Protein AF-A0AA89C7I3-F1 (afdb_monomer_lite)

Structure (mmCIF, N/CA/C/O backbone):
data_AF-A0AA89C7I3-F1
#
_entry.id   AF-A0AA89C7I3-F1
#
loop_
_atom_site.group_PDB
_atom_site.id
_atom_site.type_symbol
_atom_site.label_atom_id
_atom_site.label_alt_id
_atom_site.label_comp_id
_atom_site.label_asym_id
_atom_site.label_entity_id
_atom_site.label_seq_id
_atom_site.pdbx_PDB_ins_code
_atom_site.Cartn_x
_atom_site.Cartn_y
_atom_site.Cartn_z
_atom_site.occupancy
_atom_site.B_iso_or_equiv
_atom_site.auth_seq_id
_atom_site.auth_comp_id
_atom_site.auth_asym_id
_atom_site.auth_atom_id
_atom_site.pdbx_PDB_model_num
ATOM 1 N N . MET A 1 1 ? -8.401 54.854 -40.364 1.00 34.22 1 MET A N 1
ATOM 2 C CA . MET A 1 1 ? -9.377 53.940 -40.993 1.00 34.22 1 MET A CA 1
ATOM 3 C C . MET A 1 1 ? -8.810 52.533 -40.899 1.00 34.22 1 MET A C 1
ATOM 5 O O . MET A 1 1 ? -7.946 52.189 -41.690 1.00 34.22 1 MET A O 1
ATOM 9 N N . ILE A 1 2 ? -9.191 51.775 -39.869 1.00 34.53 2 ILE A N 1
ATOM 10 C CA . ILE A 1 2 ? -8.794 50.370 -39.699 1.00 34.53 2 ILE A CA 1
ATOM 11 C C . ILE A 1 2 ? -10.099 49.580 -39.659 1.00 34.53 2 ILE A C 1
ATOM 13 O O . ILE A 1 2 ? -10.924 49.788 -38.771 1.00 34.53 2 ILE A O 1
ATOM 17 N N . ASN A 1 3 ? -10.309 48.752 -40.680 1.00 33.53 3 ASN A N 1
ATOM 18 C CA . ASN A 1 3 ? -11.496 47.923 -40.835 1.00 33.53 3 ASN A CA 1
ATOM 19 C C . ASN A 1 3 ? -11.435 46.750 -39.847 1.00 33.53 3 ASN A C 1
ATOM 21 O O . ASN A 1 3 ? -10.533 45.917 -39.922 1.00 33.53 3 ASN A O 1
ATOM 25 N N . HIS A 1 4 ? -12.414 46.680 -38.945 1.00 33.75 4 HIS A N 1
ATOM 26 C CA . HIS A 1 4 ? -12.705 45.495 -38.142 1.00 33.75 4 HIS A CA 1
ATOM 27 C C . HIS A 1 4 ? -13.426 44.463 -39.020 1.00 33.75 4 HIS A C 1
ATOM 29 O O . HIS A 1 4 ? -14.600 44.629 -39.342 1.00 33.75 4 HIS A O 1
ATOM 35 N N . LEU A 1 5 ? -12.735 43.384 -39.390 1.00 42.44 5 LEU A N 1
ATOM 36 C CA . LEU A 1 5 ? -13.382 42.151 -39.837 1.00 42.44 5 LEU A CA 1
ATOM 37 C C . LEU A 1 5 ? -13.845 41.378 -38.595 1.00 42.44 5 LEU A C 1
ATOM 39 O O . LEU A 1 5 ? -13.031 40.893 -37.810 1.00 42.44 5 LEU A O 1
ATOM 43 N N . GLN A 1 6 ? -15.161 41.303 -38.402 1.00 43.06 6 GLN A N 1
ATOM 44 C CA . GLN A 1 6 ? -15.791 40.438 -37.407 1.00 43.06 6 GLN A CA 1
ATOM 45 C C . GLN A 1 6 ? -15.645 38.977 -37.856 1.00 43.06 6 GLN A C 1
ATOM 47 O O . GLN A 1 6 ? -16.211 38.583 -38.871 1.00 43.06 6 GLN A O 1
ATOM 52 N N . SER A 1 7 ? -14.895 38.178 -37.094 1.00 38.34 7 SER A N 1
ATOM 53 C CA . SER A 1 7 ? -14.901 36.718 -37.211 1.00 38.34 7 SER A CA 1
ATOM 54 C C . SER A 1 7 ? -15.757 36.146 -36.087 1.00 38.34 7 SER A C 1
ATOM 56 O O . SER A 1 7 ? -15.453 36.310 -34.904 1.00 38.34 7 SER A O 1
ATOM 58 N N . SER A 1 8 ? -16.865 35.524 -36.469 1.00 46.12 8 SER A N 1
ATOM 59 C CA . SER A 1 8 ? -17.800 34.831 -35.594 1.00 46.12 8 SER A CA 1
ATOM 60 C C . SER A 1 8 ? -17.131 33.595 -34.986 1.00 46.12 8 SER A C 1
ATOM 62 O O . SER A 1 8 ? -16.900 32.610 -35.683 1.00 46.12 8 SER A O 1
ATOM 64 N N . PHE A 1 9 ? -16.847 33.610 -33.683 1.00 47.47 9 PHE A N 1
ATOM 65 C CA . PHE A 1 9 ? -16.455 32.402 -32.956 1.00 47.47 9 PHE A CA 1
ATOM 66 C C . PHE A 1 9 ? -17.659 31.862 -32.189 1.00 47.47 9 PHE A C 1
ATOM 68 O O . PHE A 1 9 ? -18.150 32.475 -31.243 1.00 47.47 9 PHE A O 1
ATOM 75 N N . ASN A 1 10 ? -18.146 30.711 -32.656 1.00 41.12 10 ASN A N 1
ATOM 76 C CA . ASN A 1 10 ? -19.178 29.911 -32.008 1.00 41.12 10 ASN A CA 1
ATOM 77 C C . ASN A 1 10 ? -18.836 29.694 -30.529 1.00 41.12 10 ASN A C 1
ATOM 79 O O . ASN A 1 10 ? -17.732 29.265 -30.192 1.00 41.12 10 ASN A O 1
ATOM 83 N N . THR A 1 11 ? -19.794 29.974 -29.649 1.00 46.59 11 THR A N 1
ATOM 84 C CA . THR A 1 11 ? -19.683 29.745 -28.209 1.00 46.59 11 THR A CA 1
ATOM 85 C C . THR A 1 11 ? -19.658 28.240 -27.945 1.00 46.59 11 THR A C 1
ATOM 87 O O . THR A 1 11 ? -20.696 27.599 -27.800 1.00 46.59 11 THR A O 1
ATOM 90 N N . ALA A 1 12 ? -18.466 27.647 -27.920 1.00 47.12 12 ALA A N 1
ATOM 91 C CA . ALA A 1 12 ? -18.290 26.285 -27.446 1.00 47.12 12 ALA A CA 1
ATOM 92 C C . ALA A 1 12 ? -18.509 26.278 -25.927 1.00 47.12 12 ALA A C 1
ATOM 94 O O . ALA A 1 12 ? -17.711 26.824 -25.165 1.00 47.12 12 ALA A O 1
ATOM 95 N N . VAL A 1 13 ? -19.619 25.682 -25.490 1.00 42.31 13 VAL A N 1
ATOM 96 C CA . VAL A 1 13 ? -19.871 25.368 -24.082 1.00 42.31 13 VAL A CA 1
ATOM 97 C C . VAL A 1 13 ? -18.781 24.397 -23.639 1.00 42.31 13 VAL A C 1
ATOM 99 O O . VAL A 1 13 ? -18.780 23.229 -24.024 1.00 42.31 13 VAL A O 1
ATOM 102 N N . VAL A 1 14 ? -17.825 24.890 -22.854 1.00 48.41 14 VAL A N 1
ATOM 103 C CA . VAL A 1 14 ? -16.787 24.064 -22.238 1.00 48.41 14 VAL A CA 1
ATOM 104 C C . VAL A 1 14 ? -17.460 23.260 -21.128 1.00 48.41 14 VAL A C 1
ATOM 106 O O . VAL A 1 14 ? -17.565 23.703 -19.985 1.00 48.41 14 VAL A O 1
ATOM 109 N N . VAL A 1 15 ? -17.998 22.090 -21.471 1.00 46.28 15 VAL A N 1
ATOM 110 C CA . VAL A 1 15 ? -18.431 21.111 -20.474 1.00 46.28 15 VAL A CA 1
ATOM 111 C C . VAL A 1 15 ? -17.159 20.633 -19.782 1.00 46.28 15 VAL A C 1
ATOM 113 O O . VAL A 1 15 ? -16.403 19.837 -20.331 1.00 46.28 15 VAL A O 1
ATOM 116 N N . SER A 1 16 ? -16.886 21.177 -18.595 1.00 46.94 16 SER A N 1
ATOM 117 C CA . SER A 1 16 ? -15.814 20.716 -17.714 1.00 46.94 16 SER A CA 1
ATOM 118 C C . SER A 1 16 ? -16.176 19.323 -17.203 1.00 46.94 16 SER A C 1
ATOM 120 O O . SER A 1 16 ? -16.732 19.140 -16.121 1.00 46.94 16 SER A O 1
ATOM 122 N N . SER A 1 17 ? -15.929 18.312 -18.029 1.00 45.50 17 SER A N 1
ATOM 123 C CA . SER A 1 17 ? -15.879 16.930 -17.587 1.00 45.50 17 SER A CA 1
ATOM 124 C C . SER A 1 17 ? -14.672 16.808 -16.666 1.00 45.50 17 SER A C 1
ATOM 126 O O . SER A 1 17 ? -13.533 16.799 -17.131 1.00 45.50 17 SER A O 1
ATOM 128 N N . TYR A 1 18 ? -14.922 16.758 -15.357 1.00 44.69 18 TYR A N 1
ATOM 129 C CA . TYR A 1 18 ? -13.939 16.387 -14.346 1.00 44.69 18 TYR A CA 1
ATOM 130 C C . TYR A 1 18 ? -13.351 15.021 -14.722 1.00 44.69 18 TYR A C 1
ATOM 132 O O . TYR A 1 18 ? -13.917 13.975 -14.407 1.00 44.69 18 TYR A O 1
ATOM 140 N N . TYR A 1 19 ? -12.239 15.021 -15.456 1.00 47.84 19 TYR A N 1
ATOM 141 C CA . TYR A 1 19 ? -11.487 13.817 -15.768 1.00 47.84 19 TYR A CA 1
ATOM 142 C C . TYR A 1 19 ? -10.875 13.352 -14.451 1.00 47.84 19 TYR A C 1
ATOM 144 O O . TYR A 1 19 ? -9.820 13.835 -14.057 1.00 47.84 19 TYR A O 1
ATOM 152 N N . TYR A 1 20 ? -11.566 12.485 -13.708 1.00 52.12 20 TYR A N 1
ATOM 153 C CA . TYR A 1 20 ? -10.958 11.799 -12.576 1.00 52.12 20 TYR A CA 1
ATOM 154 C C . TYR A 1 20 ? -9.872 10.897 -13.163 1.00 52.12 20 TYR A C 1
ATOM 156 O O . TYR A 1 20 ? -10.222 9.923 -13.834 1.00 52.12 20 TYR A O 1
ATOM 164 N N . PRO A 1 21 ? -8.572 11.187 -12.969 1.00 58.72 21 PRO A N 1
ATOM 165 C CA . PRO A 1 21 ? -7.538 10.326 -13.506 1.00 58.72 21 PRO A CA 1
ATOM 166 C C . PRO A 1 21 ? -7.635 8.989 -12.770 1.00 58.72 21 PRO A C 1
ATOM 168 O O . PRO A 1 21 ? -7.249 8.852 -11.607 1.00 58.72 21 PRO A O 1
ATOM 171 N N . THR A 1 22 ? -8.213 7.985 -13.423 1.00 66.81 22 THR A N 1
ATOM 172 C CA . THR A 1 22 ? -8.181 6.619 -12.915 1.00 66.81 22 THR A CA 1
ATOM 173 C C . THR A 1 22 ? -6.731 6.170 -12.947 1.00 66.81 22 THR A C 1
ATOM 175 O O . THR A 1 22 ? -6.093 6.228 -13.997 1.00 66.81 22 THR A O 1
ATOM 178 N N . THR A 1 23 ? -6.193 5.730 -11.809 1.00 68.19 23 THR A N 1
ATOM 179 C CA . THR A 1 23 ? -4.843 5.164 -11.779 1.00 68.19 23 THR A CA 1
ATOM 180 C C . THR A 1 23 ? -4.766 4.018 -12.793 1.00 68.19 23 THR A C 1
ATOM 182 O O . THR A 1 23 ? -5.650 3.156 -12.759 1.00 68.19 23 THR A O 1
ATOM 185 N N . PRO A 1 24 ? -3.758 3.982 -13.681 1.00 74.50 24 PRO A N 1
ATOM 186 C CA . PRO A 1 24 ? -3.582 2.871 -14.606 1.00 74.50 24 PRO A CA 1
ATOM 187 C C . PRO A 1 24 ? -3.501 1.540 -13.858 1.00 74.50 24 PRO A C 1
ATOM 189 O O . PRO A 1 24 ? -2.907 1.472 -12.783 1.00 74.50 24 PRO A O 1
ATOM 192 N N . GLU A 1 25 ? -4.090 0.478 -14.414 1.00 76.00 25 GLU A N 1
ATOM 193 C CA . GLU A 1 25 ? -4.204 -0.827 -13.739 1.00 76.00 25 GLU A CA 1
ATOM 194 C C . GLU A 1 25 ? -2.849 -1.372 -13.260 1.00 76.00 25 GLU A C 1
ATOM 196 O O . GLU A 1 25 ? -2.725 -1.878 -12.143 1.00 76.00 25 GLU A O 1
ATOM 201 N N . HIS A 1 26 ? -1.805 -1.182 -14.069 1.00 73.81 26 HIS A N 1
ATOM 202 C CA . HIS A 1 26 ? -0.447 -1.625 -13.763 1.00 73.81 26 HIS A CA 1
ATOM 203 C C . HIS A 1 26 ? 0.188 -0.881 -12.573 1.00 73.81 26 HIS A C 1
ATOM 205 O O . HIS A 1 26 ? 1.111 -1.411 -11.972 1.00 73.81 26 HIS A O 1
ATOM 211 N N . LEU A 1 27 ? -0.340 0.276 -12.155 1.00 77.50 27 LEU A N 1
ATOM 212 C CA . LEU A 1 27 ? 0.130 1.025 -10.976 1.00 77.50 27 LEU A CA 1
ATOM 213 C C . LEU A 1 27 ? -0.757 0.830 -9.736 1.00 77.50 27 LEU A C 1
ATOM 215 O O . LEU A 1 27 ? -0.506 1.425 -8.684 1.00 77.50 27 LEU A O 1
ATOM 219 N N . LYS A 1 28 ? -1.823 0.025 -9.827 1.00 88.81 28 LYS A N 1
ATOM 220 C CA . LYS A 1 28 ? -2.737 -0.191 -8.700 1.00 88.81 28 LYS A CA 1
ATOM 221 C C . LYS A 1 28 ? -2.156 -1.177 -7.695 1.00 88.81 28 LYS A C 1
ATOM 223 O O . LYS A 1 28 ? -1.834 -2.317 -8.043 1.00 88.81 28 LYS A O 1
ATOM 228 N N . CYS A 1 29 ? -2.125 -0.784 -6.424 1.00 92.19 29 CYS A N 1
ATOM 229 C CA . CYS A 1 29 ? -1.797 -1.687 -5.323 1.00 92.19 29 CYS A CA 1
ATOM 230 C C . CYS A 1 29 ? -3.032 -1.990 -4.484 1.00 92.19 29 CYS A C 1
ATOM 232 O O . CYS A 1 29 ? -3.403 -1.223 -3.593 1.00 92.19 29 CYS A O 1
ATOM 234 N N . MET A 1 30 ? -3.638 -3.147 -4.742 1.00 93.88 30 MET A N 1
ATOM 235 C CA . MET A 1 30 ? -4.851 -3.588 -4.051 1.00 93.88 30 MET A CA 1
ATOM 236 C C . MET A 1 30 ? -4.670 -3.785 -2.536 1.00 93.88 30 MET A C 1
ATOM 238 O O . MET A 1 30 ? -5.649 -3.725 -1.799 1.00 93.88 30 MET A O 1
ATOM 242 N N . TYR A 1 31 ? -3.434 -4.011 -2.074 1.00 94.94 31 TYR A N 1
ATOM 243 C CA . TYR A 1 31 ? -3.108 -4.263 -0.665 1.00 94.94 31 TYR A CA 1
ATOM 244 C C . TYR A 1 31 ? -2.285 -3.162 0.004 1.00 94.94 31 TYR A C 1
ATOM 246 O O . TYR A 1 31 ? -1.942 -3.276 1.176 1.00 94.94 31 TYR A O 1
ATOM 254 N N . GLY A 1 32 ? -2.011 -2.076 -0.717 1.00 93.00 32 GLY A N 1
ATOM 255 C CA . GLY A 1 32 ? -1.232 -0.951 -0.213 1.00 93.00 32 GLY 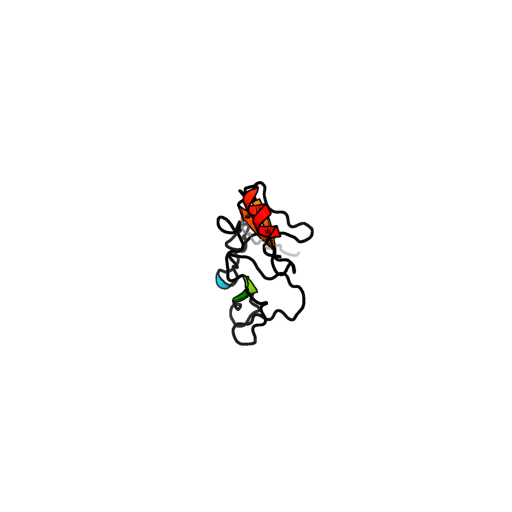A CA 1
ATOM 256 C C . GLY A 1 32 ? 0.098 -0.779 -0.925 1.00 93.00 32 GLY A C 1
ATOM 257 O O . GLY A 1 32 ? 0.662 -1.718 -1.489 1.00 93.00 32 GLY A O 1
ATOM 258 N N . ARG A 1 33 ? 0.569 0.465 -0.907 1.00 91.56 33 ARG A N 1
ATOM 259 C CA . ARG A 1 33 ? 1.883 0.865 -1.411 1.00 91.56 33 ARG A CA 1
ATOM 260 C C . ARG A 1 33 ? 2.881 0.896 -0.261 1.00 91.56 33 ARG A C 1
ATOM 262 O O . ARG A 1 33 ? 2.501 1.175 0.878 1.00 91.56 33 ARG A O 1
ATOM 269 N N . GLN A 1 34 ? 4.147 0.657 -0.576 1.00 89.62 34 GLN A N 1
ATOM 270 C CA . GLN A 1 34 ? 5.242 0.902 0.355 1.00 89.62 34 GLN A CA 1
ATOM 271 C C . GLN A 1 34 ? 5.360 2.404 0.671 1.00 89.62 34 GLN A C 1
ATOM 273 O O . GLN A 1 34 ? 5.272 3.237 -0.228 1.00 89.62 34 GLN A O 1
ATOM 278 N N . ARG A 1 35 ? 5.570 2.747 1.946 1.00 82.56 35 ARG A N 1
ATOM 279 C CA . ARG A 1 35 ? 5.589 4.126 2.475 1.00 82.56 35 ARG A CA 1
ATOM 280 C C . ARG A 1 35 ? 6.976 4.684 2.802 1.00 82.56 35 ARG A C 1
ATOM 282 O O . ARG A 1 35 ? 7.097 5.886 2.980 1.00 82.56 35 ARG A O 1
ATOM 289 N N . LYS A 1 36 ? 8.005 3.829 2.789 1.00 69.94 36 LYS A N 1
ATOM 290 C CA . LYS A 1 36 ? 9.400 4.065 3.221 1.00 69.94 36 LYS A CA 1
ATOM 291 C C . LYS A 1 36 ? 9.603 4.133 4.744 1.00 69.94 36 LYS A C 1
ATOM 293 O O . LYS A 1 36 ? 9.130 5.045 5.408 1.00 69.94 36 LYS A O 1
ATOM 298 N N . ALA A 1 37 ? 10.473 3.254 5.234 1.00 50.25 37 ALA A N 1
ATOM 299 C CA . ALA A 1 37 ? 11.483 3.577 6.235 1.00 50.25 37 ALA A CA 1
ATOM 300 C C . ALA A 1 37 ? 12.806 2.966 5.732 1.00 50.25 37 ALA A C 1
ATOM 302 O O . ALA A 1 37 ? 12.891 1.747 5.624 1.00 50.25 37 ALA A O 1
ATOM 303 N N . GLY A 1 38 ? 13.799 3.776 5.345 1.00 51.41 38 GLY A N 1
ATOM 304 C CA . GLY A 1 38 ? 15.162 3.267 5.110 1.00 51.41 38 GLY A CA 1
ATOM 305 C C . GLY A 1 38 ? 15.816 3.621 3.779 1.00 51.41 38 GLY A C 1
ATOM 306 O O . GLY A 1 38 ? 16.644 4.513 3.777 1.00 51.41 38 GLY A O 1
ATOM 307 N N . ASP A 1 39 ? 15.486 2.965 2.662 1.00 50.53 39 ASP A N 1
ATOM 308 C CA . ASP A 1 39 ? 16.385 2.959 1.491 1.00 50.53 39 ASP A CA 1
ATOM 309 C C . ASP A 1 39 ? 15.693 3.113 0.126 1.00 50.53 39 ASP A C 1
ATOM 311 O O . ASP A 1 39 ? 14.489 2.901 -0.024 1.00 50.53 39 ASP A O 1
ATOM 315 N N . ASP A 1 40 ? 16.519 3.515 -0.843 1.00 63.62 40 ASP A N 1
ATOM 316 C CA . ASP A 1 40 ? 16.416 3.544 -2.311 1.00 63.62 40 ASP A CA 1
ATOM 317 C C . ASP A 1 40 ? 15.333 2.636 -2.939 1.00 63.62 40 ASP A C 1
ATOM 319 O O . ASP A 1 40 ? 15.629 1.598 -3.533 1.00 63.62 40 ASP A O 1
ATOM 323 N N . VAL A 1 41 ? 14.056 3.020 -2.808 1.00 71.75 41 VAL A N 1
ATOM 324 C CA . VAL A 1 41 ? 12.941 2.352 -3.494 1.00 71.75 41 VAL A CA 1
ATOM 325 C C . VAL A 1 41 ? 13.084 2.607 -4.985 1.00 71.75 41 VAL A C 1
ATOM 327 O O . VAL A 1 41 ? 12.700 3.659 -5.483 1.00 71.75 41 VAL A O 1
ATOM 330 N N . THR A 1 42 ? 13.618 1.623 -5.693 1.00 78.75 42 THR A N 1
ATOM 331 C CA . THR A 1 42 ? 13.650 1.592 -7.154 1.00 78.75 42 THR A CA 1
ATOM 332 C C . THR A 1 42 ? 12.696 0.511 -7.616 1.00 78.75 42 THR A C 1
ATOM 334 O O . THR A 1 42 ? 12.761 -0.629 -7.166 1.00 78.75 42 THR A O 1
ATOM 337 N N . CYS A 1 43 ? 11.753 0.867 -8.474 1.00 86.00 43 CYS A N 1
ATOM 338 C CA . CYS A 1 43 ? 10.861 -0.100 -9.088 1.00 86.00 43 CYS A CA 1
ATOM 339 C C . CYS A 1 43 ? 10.751 0.234 -10.567 1.00 86.00 43 CYS A C 1
ATOM 341 O O . CYS A 1 43 ? 9.825 0.910 -10.995 1.00 86.00 43 CYS A O 1
ATOM 343 N N . TYR A 1 44 ? 11.733 -0.228 -11.330 1.00 82.81 44 TYR A N 1
ATOM 344 C CA . TYR A 1 44 ? 11.738 -0.156 -12.784 1.00 82.81 44 TYR A CA 1
ATOM 345 C C . TYR A 1 44 ? 11.584 -1.565 -13.341 1.00 82.81 44 TYR A C 1
ATOM 347 O O . TYR A 1 44 ? 12.105 -2.525 -12.767 1.00 82.81 44 TYR A O 1
ATOM 355 N N . GLN A 1 45 ? 10.864 -1.702 -14.454 1.00 74.38 45 GLN A N 1
ATOM 356 C CA . GLN A 1 45 ? 10.574 -3.016 -15.019 1.00 74.38 45 GLN A CA 1
ATOM 357 C C . GLN A 1 45 ? 11.862 -3.765 -15.400 1.00 74.38 45 GLN A C 1
ATOM 359 O O . GLN A 1 45 ? 11.981 -4.946 -15.070 1.00 74.38 45 GLN A O 1
ATOM 364 N N . PHE A 1 46 ? 12.844 -3.067 -15.988 1.00 72.94 46 PHE A N 1
ATOM 365 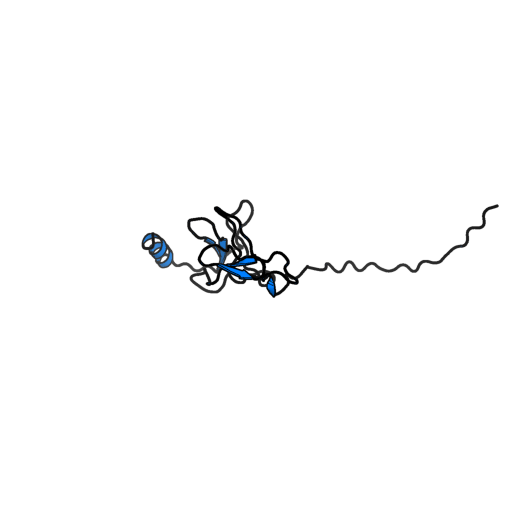C CA . PHE A 1 46 ? 14.089 -3.678 -16.469 1.00 72.94 46 PHE A CA 1
ATOM 366 C C . PHE A 1 46 ? 15.388 -3.125 -15.843 1.00 72.94 46 PHE A C 1
ATOM 368 O O . PHE A 1 46 ? 16.453 -3.692 -16.071 1.00 72.94 46 PHE A O 1
ATOM 375 N N . HIS A 1 47 ? 15.326 -2.069 -15.018 1.00 71.75 47 HIS A N 1
ATOM 376 C CA . HIS A 1 47 ? 16.521 -1.338 -14.544 1.00 71.75 47 HIS A CA 1
ATOM 377 C C . HIS A 1 47 ? 16.853 -1.492 -13.049 1.00 71.75 47 HIS A C 1
ATOM 379 O O . HIS A 1 47 ? 17.856 -0.952 -12.585 1.00 71.75 47 HIS A O 1
ATOM 385 N N . GLY A 1 48 ? 16.043 -2.231 -12.286 1.00 71.06 48 GLY A N 1
ATOM 386 C CA . GLY A 1 48 ? 16.303 -2.504 -10.870 1.00 71.06 48 GLY A CA 1
ATOM 387 C C . GLY A 1 48 ? 15.044 -2.473 -10.007 1.00 71.06 48 GLY A C 1
ATOM 388 O O . GLY A 1 48 ? 14.159 -1.634 -10.195 1.00 71.06 48 GLY A O 1
ATOM 389 N N . GLN A 1 49 ? 14.968 -3.410 -9.059 1.00 79.50 49 GLN A N 1
ATOM 390 C CA . GLN A 1 49 ? 13.829 -3.577 -8.158 1.00 79.50 49 GLN A CA 1
ATOM 391 C C . GLN A 1 49 ? 14.319 -3.709 -6.709 1.00 79.50 49 GLN A C 1
ATOM 393 O O . GLN A 1 49 ? 14.833 -4.751 -6.310 1.00 79.50 49 GLN A O 1
ATOM 398 N N . LYS A 1 50 ? 14.149 -2.652 -5.914 1.00 85.44 50 LYS A N 1
ATOM 399 C CA . LYS A 1 50 ? 14.469 -2.579 -4.481 1.00 85.44 50 LYS A CA 1
ATOM 400 C C . LYS A 1 50 ? 13.203 -2.298 -3.670 1.00 85.44 50 LYS A C 1
ATOM 402 O O . LYS A 1 50 ? 13.051 -1.257 -3.033 1.00 85.44 50 LYS A O 1
ATOM 407 N N . CYS A 1 51 ? 12.263 -3.235 -3.715 1.00 86.44 51 CYS A N 1
ATOM 408 C CA . CYS A 1 51 ? 11.115 -3.217 -2.815 1.00 86.44 51 CYS A CA 1
ATOM 409 C C . CYS A 1 51 ? 11.482 -3.855 -1.473 1.00 86.44 51 CYS A C 1
ATOM 411 O O . CYS A 1 51 ? 12.270 -4.801 -1.418 1.00 86.44 51 CYS A O 1
ATOM 413 N N . ALA A 1 52 ? 10.896 -3.358 -0.384 1.00 85.44 52 ALA A N 1
ATOM 414 C CA . ALA A 1 52 ? 11.064 -3.970 0.927 1.00 85.44 52 ALA A CA 1
ATOM 415 C C . ALA A 1 52 ? 10.502 -5.402 0.930 1.00 85.44 52 ALA A C 1
ATOM 417 O O . ALA A 1 52 ? 9.640 -5.767 0.123 1.00 85.44 52 ALA A O 1
ATOM 418 N N . LYS A 1 53 ? 10.961 -6.230 1.874 1.00 85.94 53 LYS A N 1
ATOM 419 C CA . LYS A 1 53 ? 10.445 -7.595 2.036 1.00 85.94 53 LYS A CA 1
ATOM 420 C C . LYS A 1 53 ? 8.920 -7.574 2.203 1.00 85.94 53 LYS A C 1
ATOM 422 O O . LYS A 1 53 ? 8.386 -6.808 2.998 1.00 85.94 53 LYS A O 1
ATOM 427 N N . GLY A 1 54 ? 8.230 -8.449 1.473 1.00 88.19 54 GLY A N 1
ATOM 428 C CA . GLY A 1 54 ? 6.763 -8.518 1.468 1.00 88.19 54 GLY A CA 1
ATOM 429 C C . GLY A 1 54 ? 6.093 -7.603 0.440 1.00 88.19 54 GLY A C 1
ATOM 430 O O . GLY A 1 54 ? 4.867 -7.624 0.329 1.00 88.19 54 GLY A O 1
ATOM 431 N N . PHE A 1 55 ? 6.875 -6.855 -0.339 1.00 91.12 55 PHE A N 1
ATOM 432 C CA . PHE A 1 55 ? 6.410 -6.061 -1.468 1.00 91.12 55 PHE A CA 1
ATOM 433 C C . PHE A 1 55 ? 6.967 -6.619 -2.778 1.00 91.12 55 PHE A C 1
ATOM 435 O O . PHE A 1 55 ? 8.043 -7.214 -2.809 1.00 91.12 55 PHE A O 1
ATOM 442 N N . PHE A 1 56 ? 6.236 -6.407 -3.866 1.00 89.88 56 PHE A N 1
ATOM 443 C CA . PHE A 1 56 ? 6.677 -6.718 -5.219 1.00 89.88 56 PHE A CA 1
ATOM 444 C C . PHE A 1 56 ? 6.661 -5.456 -6.073 1.00 89.88 56 PHE A C 1
ATOM 446 O O . PHE A 1 56 ? 5.815 -4.576 -5.881 1.00 89.88 56 PHE A O 1
ATOM 453 N N . CYS A 1 57 ? 7.593 -5.366 -7.017 1.00 89.44 57 CYS A N 1
ATOM 454 C CA . CYS A 1 57 ? 7.645 -4.245 -7.938 1.00 89.44 57 CYS A CA 1
ATOM 455 C C . CYS A 1 57 ? 6.604 -4.425 -9.045 1.00 89.44 57 CYS A C 1
ATOM 457 O O . CYS A 1 57 ? 6.638 -5.398 -9.799 1.00 89.44 57 CYS A O 1
ATOM 459 N N . LYS A 1 58 ? 5.689 -3.463 -9.160 1.00 88.06 58 LYS A N 1
ATOM 460 C CA . LYS A 1 58 ? 4.910 -3.240 -10.375 1.00 88.06 58 LYS A CA 1
ATOM 461 C C . LYS A 1 58 ? 5.564 -2.120 -11.171 1.00 88.06 58 LYS A C 1
ATOM 463 O O . LYS A 1 58 ? 5.344 -0.953 -10.855 1.00 88.06 58 LYS A O 1
ATOM 468 N N . GLY A 1 59 ? 6.393 -2.489 -12.148 1.00 83.12 59 GLY A N 1
ATOM 469 C CA . GLY A 1 59 ? 7.072 -1.538 -13.030 1.00 83.12 59 GLY A CA 1
ATOM 470 C C . GLY A 1 59 ? 6.085 -0.626 -13.761 1.00 83.12 59 GLY A C 1
ATOM 471 O O . GLY A 1 59 ? 4.966 -1.037 -14.082 1.00 83.12 59 GLY A O 1
ATOM 472 N N . GLY A 1 60 ? 6.494 0.622 -13.981 1.00 82.06 60 GLY A N 1
ATOM 473 C CA . GLY A 1 60 ? 5.739 1.558 -14.799 1.00 82.06 60 GLY A CA 1
ATOM 474 C C . GLY A 1 60 ? 5.850 1.227 -16.293 1.00 82.06 60 GLY A C 1
ATOM 475 O O . GLY A 1 60 ? 6.688 0.418 -16.696 1.00 82.06 60 GLY A O 1
ATOM 476 N N . PRO A 1 61 ? 4.988 1.816 -17.132 1.00 79.25 61 PRO A N 1
ATOM 477 C CA . PRO A 1 61 ? 5.010 1.582 -18.566 1.00 79.25 61 PRO A CA 1
ATOM 478 C C . PRO A 1 61 ? 6.259 2.228 -19.176 1.00 79.25 61 PRO A C 1
ATOM 480 O O . PRO A 1 61 ? 6.675 3.301 -18.745 1.00 79.25 61 PRO A O 1
ATOM 483 N N . TYR A 1 62 ? 6.827 1.597 -20.206 1.00 81.75 62 TYR A N 1
ATOM 484 C CA . TYR A 1 62 ? 7.988 2.124 -20.940 1.00 81.75 62 TYR A CA 1
ATOM 485 C C . TYR A 1 62 ? 9.185 2.465 -20.036 1.00 81.75 62 TYR A C 1
ATOM 487 O O . TYR A 1 62 ? 9.773 3.536 -20.164 1.00 81.75 62 TYR A O 1
ATOM 495 N N . ASP A 1 63 ? 9.503 1.580 -19.086 1.00 75.62 63 ASP A N 1
ATOM 496 C CA . ASP A 1 63 ? 10.594 1.772 -18.119 1.00 75.62 63 ASP A CA 1
ATOM 497 C C . ASP A 1 63 ? 10.464 3.011 -17.234 1.00 75.62 63 ASP A C 1
ATOM 499 O O . ASP A 1 63 ? 11.438 3.469 -16.636 1.00 75.62 63 ASP A O 1
ATOM 503 N N . SER A 1 64 ? 9.250 3.541 -17.083 1.00 79.62 64 SER A N 1
ATOM 504 C CA . SER A 1 64 ? 9.007 4.567 -16.082 1.00 79.62 64 SER A CA 1
ATOM 505 C C . SER A 1 64 ? 9.064 3.986 -14.669 1.00 79.62 64 SER A C 1
ATOM 507 O O . SER A 1 64 ? 8.961 2.774 -14.438 1.00 79.62 64 SER A O 1
ATOM 509 N N . GLU A 1 65 ? 9.150 4.889 -13.695 1.00 81.88 65 GLU A N 1
ATOM 510 C CA . GLU A 1 65 ? 9.023 4.534 -12.288 1.00 81.88 65 GLU A CA 1
ATOM 511 C C . GLU A 1 65 ? 7.689 3.813 -12.037 1.00 81.88 65 GLU A C 1
ATOM 513 O O . GLU A 1 65 ? 6.621 4.229 -12.497 1.00 81.88 65 GLU A O 1
ATOM 518 N N . GLY A 1 66 ? 7.778 2.686 -11.343 1.00 86.50 66 GLY A N 1
ATOM 519 C CA . GLY A 1 66 ? 6.668 1.853 -10.921 1.00 86.50 66 GLY A CA 1
ATOM 520 C C . GLY A 1 66 ? 6.301 2.071 -9.458 1.00 86.50 66 GLY A C 1
ATOM 521 O O . GLY A 1 66 ? 6.484 3.132 -8.869 1.00 86.50 66 GLY A O 1
ATOM 522 N N . THR A 1 67 ? 5.742 1.046 -8.826 1.00 87.88 67 THR A N 1
ATOM 523 C CA . THR A 1 67 ? 5.408 1.084 -7.402 1.00 87.88 67 THR A CA 1
ATOM 524 C C . THR A 1 67 ? 5.625 -0.273 -6.748 1.00 87.88 67 THR A C 1
ATOM 526 O O . THR A 1 67 ? 5.265 -1.315 -7.294 1.00 87.88 67 THR A O 1
ATOM 529 N N . CYS A 1 68 ? 6.151 -0.253 -5.524 1.00 90.38 68 CYS A N 1
ATOM 530 C CA . CYS A 1 68 ? 6.202 -1.425 -4.660 1.00 90.38 68 CYS A CA 1
ATOM 531 C C . CYS A 1 68 ? 4.836 -1.659 -4.004 1.00 90.38 68 CYS A C 1
ATOM 533 O O . CYS A 1 68 ? 4.411 -0.903 -3.123 1.00 90.38 68 CYS A O 1
ATOM 535 N N . CYS A 1 69 ? 4.144 -2.707 -4.445 1.00 92.50 69 CYS A N 1
ATOM 536 C CA . CYS A 1 69 ? 2.850 -3.116 -3.913 1.00 92.50 69 CYS A CA 1
ATOM 537 C C . CYS A 1 69 ? 3.021 -4.207 -2.860 1.00 92.50 69 CYS A C 1
ATOM 539 O O . CYS A 1 69 ? 3.804 -5.135 -3.048 1.00 92.50 69 CYS A O 1
ATOM 541 N N . LEU A 1 70 ? 2.257 -4.134 -1.771 1.00 94.06 70 LEU A N 1
ATOM 542 C CA . LEU A 1 70 ? 2.230 -5.200 -0.774 1.00 94.06 70 LEU A CA 1
ATOM 543 C C . LEU A 1 70 ? 1.685 -6.490 -1.415 1.00 94.06 70 LEU A C 1
ATOM 545 O O . LEU A 1 70 ? 0.667 -6.457 -2.109 1.00 94.06 70 LEU A O 1
ATOM 549 N N . VAL A 1 71 ? 2.377 -7.615 -1.210 1.00 92.69 71 VAL A N 1
ATOM 550 C CA . VAL A 1 71 ? 2.042 -8.903 -1.849 1.00 92.69 71 VAL A CA 1
ATOM 551 C C . VAL A 1 71 ? 0.756 -9.486 -1.269 1.00 92.69 71 VAL A C 1
ATOM 553 O O . VAL A 1 71 ? -0.121 -9.933 -2.004 1.00 92.69 71 VAL A O 1
ATOM 556 N N . ASN A 1 72 ? 0.645 -9.469 0.058 1.00 93.88 72 ASN A N 1
ATOM 557 C CA . ASN A 1 72 ? -0.425 -10.138 0.786 1.00 93.88 72 ASN A CA 1
ATOM 558 C C . ASN A 1 72 ? -1.425 -9.137 1.349 1.00 93.88 72 ASN A C 1
ATOM 560 O O . ASN A 1 72 ? -1.069 -8.018 1.714 1.00 93.88 72 ASN A O 1
ATOM 564 N N . ASN A 1 73 ? -2.673 -9.581 1.474 1.00 94.00 73 ASN A N 1
ATOM 565 C CA . ASN A 1 73 ? -3.710 -8.827 2.157 1.00 94.00 73 ASN A CA 1
ATOM 566 C C . ASN A 1 73 ? -3.334 -8.632 3.639 1.00 94.00 73 ASN A C 1
ATOM 568 O O . ASN A 1 73 ? -3.219 -9.629 4.355 1.00 94.00 73 ASN A O 1
ATOM 572 N N . PRO A 1 74 ? -3.164 -7.388 4.120 1.00 92.56 74 PRO A N 1
ATOM 573 C CA . PRO A 1 74 ? -2.812 -7.140 5.512 1.00 92.56 74 PRO A CA 1
ATOM 574 C C . PRO A 1 74 ? -4.032 -7.185 6.444 1.00 92.56 74 PRO A C 1
ATOM 576 O O . PRO A 1 74 ? -3.867 -7.221 7.661 1.00 92.56 74 PRO A O 1
ATOM 579 N N . CYS A 1 75 ? -5.256 -7.165 5.909 1.00 92.06 75 CYS A N 1
ATOM 580 C CA . CYS A 1 75 ? -6.473 -7.182 6.710 1.00 92.06 75 CYS A CA 1
ATOM 58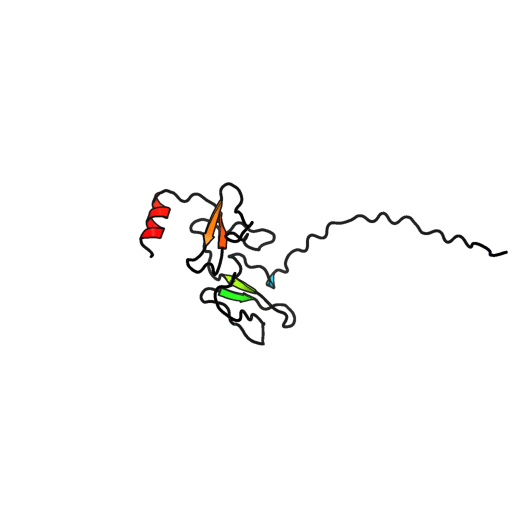1 C C . CYS A 1 75 ? -6.784 -8.588 7.230 1.00 92.06 75 CYS A C 1
ATOM 583 O O . CYS A 1 75 ? -6.794 -9.551 6.466 1.00 92.06 75 CYS A O 1
ATOM 585 N N . TYR A 1 76 ? -7.121 -8.691 8.519 1.00 87.38 76 TYR A N 1
ATOM 586 C CA . TYR A 1 76 ? -7.556 -9.951 9.134 1.00 87.38 76 TYR A CA 1
ATOM 587 C C . TYR A 1 76 ? -8.893 -10.444 8.573 1.00 87.38 76 TYR A C 1
ATOM 589 O O . TYR A 1 76 ? -9.111 -11.643 8.427 1.00 87.38 76 TYR A O 1
ATOM 597 N N . VAL A 1 77 ? -9.788 -9.505 8.261 1.00 85.88 77 VAL A N 1
ATOM 598 C CA . VAL A 1 77 ? -11.112 -9.765 7.695 1.00 85.88 77 VAL A CA 1
ATOM 599 C C . VAL A 1 77 ? -11.287 -8.886 6.466 1.00 85.88 77 VAL A C 1
ATOM 601 O O . VAL A 1 77 ? -10.973 -7.697 6.500 1.00 85.88 77 VAL A O 1
ATOM 604 N N . GLY A 1 78 ? -11.812 -9.463 5.385 1.00 90.25 78 GLY A N 1
ATOM 605 C CA . GLY A 1 78 ? -12.060 -8.744 4.136 1.00 90.25 78 GLY A CA 1
ATOM 606 C C . GLY A 1 78 ? -10.785 -8.235 3.457 1.00 90.25 78 GLY A C 1
ATOM 607 O O . GLY A 1 78 ? -9.673 -8.603 3.822 1.00 90.25 78 GLY A O 1
ATOM 608 N N . LYS A 1 79 ? -10.955 -7.403 2.427 1.00 94.31 79 LYS A N 1
ATOM 609 C CA . LYS A 1 79 ? -9.865 -6.714 1.713 1.00 94.31 79 LYS A CA 1
ATOM 610 C C . LYS A 1 79 ? -9.779 -5.257 2.177 1.00 94.31 79 LYS A C 1
ATOM 612 O O . LYS A 1 79 ? -10.775 -4.754 2.701 1.00 94.31 79 LYS A O 1
ATOM 617 N N . PRO A 1 80 ? -8.649 -4.560 1.962 1.00 95.44 80 PRO A N 1
ATOM 618 C CA . PRO A 1 80 ? -8.559 -3.144 2.277 1.00 95.44 80 PRO A CA 1
ATOM 619 C C . PRO A 1 80 ? -9.632 -2.345 1.545 1.00 95.44 80 PRO A C 1
ATOM 621 O O . PRO A 1 80 ? -9.994 -2.653 0.407 1.00 95.44 80 PRO A O 1
ATOM 624 N N . VAL A 1 81 ? -10.110 -1.289 2.193 1.00 94.31 81 VAL A N 1
ATOM 625 C CA . VAL A 1 81 ? -10.944 -0.277 1.551 1.00 94.31 81 VAL A CA 1
ATOM 626 C C . VAL A 1 81 ? -10.140 0.303 0.401 1.00 94.31 81 VAL A C 1
ATOM 628 O O . VAL A 1 81 ? -9.013 0.748 0.606 1.00 94.31 81 VAL A O 1
ATOM 631 N N . SER A 1 82 ? -10.699 0.280 -0.805 1.00 91.62 82 SER A N 1
ATOM 632 C CA . SER A 1 82 ? -9.993 0.718 -2.003 1.00 91.62 82 SER A CA 1
ATOM 633 C C . SER A 1 82 ? -10.716 1.850 -2.714 1.00 91.62 82 SER A C 1
ATOM 635 O O . SER A 1 82 ? -11.931 1.786 -2.889 1.00 91.62 82 SER A O 1
ATOM 637 N N . THR A 1 83 ? -9.948 2.804 -3.228 1.00 88.44 83 THR A N 1
ATOM 638 C CA . THR A 1 83 ? -10.420 3.858 -4.128 1.00 88.44 83 THR A CA 1
ATOM 639 C C . THR A 1 83 ? -9.717 3.685 -5.468 1.00 88.44 83 THR A C 1
ATOM 641 O O . THR A 1 83 ? -8.488 3.626 -5.526 1.00 88.44 83 THR A O 1
ATOM 644 N N . ASN A 1 84 ? -10.480 3.551 -6.556 1.00 86.75 84 ASN A N 1
ATOM 645 C CA . ASN A 1 84 ? -9.951 3.291 -7.904 1.00 86.75 84 ASN A CA 1
ATOM 646 C C . ASN A 1 84 ? -8.977 2.092 -7.962 1.00 86.75 84 ASN A C 1
ATOM 648 O O . ASN A 1 84 ? -7.973 2.122 -8.673 1.00 86.75 84 ASN A O 1
ATOM 652 N N . GLY A 1 85 ? -9.261 1.043 -7.179 1.00 85.25 85 GLY A N 1
ATOM 653 C CA . GLY A 1 85 ? -8.463 -0.187 -7.080 1.00 85.25 85 GLY A CA 1
ATOM 654 C C . GLY A 1 85 ? -7.126 -0.056 -6.337 1.00 85.25 85 GLY A C 1
ATOM 655 O O . GLY A 1 85 ? -6.382 -1.030 -6.244 1.00 85.25 85 GLY A O 1
ATOM 656 N N . ASN A 1 86 ? -6.825 1.110 -5.760 1.00 91.12 86 ASN A N 1
ATOM 657 C CA . ASN A 1 86 ? -5.740 1.267 -4.794 1.00 91.12 86 ASN A CA 1
ATOM 658 C C . ASN A 1 86 ? -6.286 1.159 -3.377 1.00 91.12 86 ASN A C 1
ATOM 660 O O . ASN A 1 86 ? -7.295 1.792 -3.070 1.00 91.12 86 ASN A O 1
ATOM 664 N N . ALA A 1 87 ? -5.604 0.418 -2.506 1.00 93.94 87 ALA A N 1
ATOM 665 C CA . ALA A 1 87 ? -5.919 0.448 -1.084 1.00 93.94 87 ALA A CA 1
ATOM 666 C C . ALA A 1 87 ? -5.772 1.876 -0.538 1.00 93.94 87 ALA A C 1
ATOM 668 O O . ALA A 1 87 ? -4.794 2.570 -0.824 1.00 93.94 87 ALA A O 1
ATOM 669 N N . MET A 1 88 ? -6.752 2.300 0.253 1.00 93.06 88 MET A N 1
ATOM 670 C CA . MET A 1 88 ? -6.744 3.587 0.919 1.00 93.06 88 MET A CA 1
ATOM 671 C C . MET A 1 88 ? -5.675 3.590 2.006 1.00 93.06 88 MET A C 1
ATOM 673 O O . MET A 1 88 ? -5.654 2.733 2.890 1.00 93.06 88 MET A O 1
ATOM 677 N N . SER A 1 89 ? -4.808 4.584 1.912 1.00 90.88 89 SER A N 1
ATOM 678 C CA . SER A 1 89 ? -3.687 4.833 2.801 1.00 90.88 89 SER A CA 1
ATOM 679 C C . SER A 1 89 ? -4.130 5.411 4.162 1.00 90.88 89 SER A C 1
ATOM 681 O O . SER A 1 89 ? -5.053 6.220 4.219 1.00 90.88 89 SER A O 1
ATOM 683 N N . CYS A 1 90 ? -3.470 5.014 5.257 1.00 90.25 90 CYS A N 1
ATOM 684 C CA . CYS A 1 90 ? -3.609 5.589 6.600 1.00 90.25 90 CYS A CA 1
ATOM 685 C C . CYS A 1 90 ? -2.302 5.568 7.407 1.00 90.25 90 CYS A C 1
ATOM 687 O O . CYS A 1 90 ? -1.457 4.706 7.189 1.00 90.25 90 CYS A O 1
ATOM 689 N N . GLY A 1 91 ? -2.174 6.440 8.413 1.00 79.62 91 GLY A N 1
ATOM 690 C CA . GLY A 1 91 ? -1.052 6.410 9.366 1.00 79.62 91 GLY A CA 1
ATOM 691 C C . GLY A 1 91 ? -0.006 7.514 9.183 1.00 79.62 91 GLY A C 1
ATOM 692 O O . GLY A 1 91 ? 0.879 7.634 10.026 1.00 79.62 91 GLY A O 1
ATOM 693 N N . TRP A 1 92 ? -0.133 8.356 8.151 1.00 76.69 92 TRP A N 1
ATOM 694 C CA . TRP A 1 92 ? 0.549 9.655 8.083 1.00 76.69 92 TRP A CA 1
ATOM 695 C C . TRP A 1 92 ? -0.348 10.797 8.565 1.00 76.69 92 TRP A C 1
ATOM 697 O O . TRP A 1 92 ? -1.565 10.648 8.695 1.00 76.69 92 TRP A O 1
ATOM 707 N N . VAL A 1 93 ? 0.265 11.953 8.838 1.00 74.88 93 VAL A N 1
ATOM 708 C CA . VAL A 1 93 ? -0.447 13.169 9.248 1.00 74.88 93 VAL A CA 1
ATOM 709 C C . VAL A 1 93 ? -1.515 13.506 8.204 1.00 74.88 93 VAL A C 1
ATOM 711 O O . VAL A 1 93 ? -1.207 13.717 7.037 1.00 74.88 93 VAL A O 1
ATOM 714 N N . GLY A 1 94 ? -2.779 13.524 8.629 1.00 70.19 94 GLY A N 1
ATOM 715 C CA . GLY A 1 94 ? -3.929 13.803 7.762 1.00 70.19 94 GLY A CA 1
ATOM 716 C C . GLY A 1 94 ? -4.591 12.573 7.129 1.00 70.19 94 GLY A C 1
ATOM 717 O O . GLY A 1 94 ? -5.754 12.661 6.741 1.00 70.19 94 GLY A O 1
ATOM 718 N N . GLU A 1 95 ? -3.939 11.407 7.099 1.00 84.31 95 GLU A N 1
ATOM 719 C CA . GLU A 1 95 ? -4.535 10.188 6.547 1.00 84.31 95 GLU A CA 1
ATOM 720 C C . GLU A 1 95 ? -5.348 9.434 7.608 1.00 84.31 95 GLU A C 1
ATOM 722 O O . GLU A 1 95 ? -4.802 8.742 8.476 1.00 84.31 95 GLU A O 1
ATOM 727 N N . LYS A 1 96 ? -6.676 9.549 7.531 1.00 86.88 96 LYS A N 1
ATOM 728 C CA . LYS A 1 96 ? -7.609 8.857 8.428 1.00 86.88 96 LYS A CA 1
ATOM 729 C C . LYS A 1 96 ? -8.473 7.871 7.662 1.00 86.88 96 LYS A C 1
ATOM 731 O O . LYS A 1 96 ? -8.984 8.177 6.587 1.00 86.88 96 LYS A O 1
ATOM 736 N N . CYS A 1 97 ? -8.681 6.709 8.267 1.00 90.06 97 CYS A N 1
ATOM 737 C CA . CYS A 1 97 ? -9.607 5.729 7.731 1.00 90.06 97 CYS A CA 1
ATOM 738 C C . CYS A 1 97 ? -11.066 6.182 7.890 1.00 90.06 97 CYS A C 1
ATOM 740 O O . CYS A 1 97 ? -11.400 6.833 8.887 1.00 90.06 97 CYS A O 1
ATOM 742 N N . PRO A 1 98 ? -11.944 5.847 6.927 1.00 90.50 98 PRO A N 1
ATOM 743 C CA . PRO A 1 98 ? -13.362 6.168 7.012 1.00 90.50 98 PRO A CA 1
ATOM 744 C C . PRO A 1 98 ? -14.025 5.469 8.208 1.00 90.50 98 PRO A C 1
ATOM 746 O O . PRO A 1 98 ? -13.518 4.481 8.750 1.00 90.50 98 PRO A O 1
ATOM 749 N N . LYS A 1 99 ? -15.190 5.976 8.631 1.00 87.25 99 LYS A N 1
ATOM 750 C CA . LYS A 1 99 ? -15.944 5.399 9.757 1.00 87.25 99 LYS A CA 1
ATOM 751 C C . LYS A 1 99 ? -16.187 3.896 9.547 1.00 87.25 99 LYS A C 1
ATOM 753 O O . LYS A 1 99 ? -16.521 3.467 8.449 1.00 87.25 99 LYS A O 1
ATOM 758 N N . GLY A 1 100 ? -16.037 3.112 10.618 1.00 84.25 100 GLY A N 1
ATOM 759 C CA . GLY A 1 100 ? -16.230 1.654 10.594 1.00 84.25 100 GLY A CA 1
ATOM 760 C C . GLY A 1 100 ? -15.031 0.848 10.077 1.00 84.25 100 GLY A C 1
ATOM 761 O O . GLY A 1 100 ? -15.120 -0.372 9.953 1.00 84.25 100 GLY A O 1
ATOM 762 N N . THR A 1 101 ? -13.904 1.501 9.792 1.00 90.44 101 THR A N 1
ATOM 763 C CA . THR A 1 101 ? -12.661 0.846 9.358 1.00 90.44 101 THR A CA 1
ATOM 764 C C . THR A 1 101 ? -11.518 1.219 10.296 1.00 90.44 101 THR A C 1
ATOM 766 O O . THR A 1 101 ? -11.611 2.192 11.047 1.00 90.44 101 THR A O 1
ATOM 769 N N . TYR A 1 102 ? -10.451 0.426 10.298 1.00 89.38 102 TYR A N 1
ATOM 770 C CA . TYR A 1 102 ? -9.284 0.652 11.146 1.00 89.38 102 TYR A CA 1
ATOM 771 C C . TYR A 1 102 ? -8.006 0.678 10.313 1.00 89.38 102 TYR A C 1
ATOM 773 O O . TYR A 1 102 ? -7.939 0.087 9.236 1.00 89.38 102 TYR A O 1
ATOM 781 N N . CYS A 1 103 ? -6.988 1.374 10.817 1.00 90.94 103 CYS A N 1
ATOM 782 C CA . CYS A 1 103 ? -5.697 1.447 10.150 1.00 90.94 103 CYS A CA 1
ATOM 783 C C . CYS A 1 103 ? -4.843 0.230 10.514 1.00 90.94 103 CYS A C 1
ATOM 785 O O . CYS A 1 103 ? -4.412 0.098 11.661 1.00 90.94 103 CYS A O 1
ATOM 787 N N . GLN A 1 104 ? -4.606 -0.651 9.545 1.00 91.44 104 GLN A N 1
ATOM 788 C CA . GLN A 1 104 ? -3.654 -1.748 9.660 1.00 91.44 104 GLN A CA 1
ATOM 789 C C . GLN A 1 104 ? -2.304 -1.288 9.111 1.00 91.44 104 GLN A C 1
ATOM 791 O O . GLN A 1 104 ? -2.207 -0.871 7.957 1.00 91.44 104 GLN A O 1
ATOM 796 N N . ARG A 1 105 ? -1.266 -1.390 9.936 1.00 89.31 105 ARG A N 1
ATOM 797 C CA . ARG A 1 105 ? 0.110 -0.991 9.623 1.00 89.31 105 ARG A CA 1
ATOM 798 C C . ARG A 1 105 ? 1.084 -2.018 10.181 1.00 89.31 105 ARG A C 1
ATOM 800 O O . ARG A 1 105 ? 0.743 -2.735 11.123 1.00 89.31 105 ARG A O 1
ATOM 807 N N . ASP A 1 106 ? 2.275 -2.096 9.609 1.00 85.81 106 ASP A N 1
ATOM 808 C CA . ASP A 1 106 ? 3.376 -2.833 10.219 1.00 85.81 106 ASP A CA 1
ATOM 809 C C . ASP A 1 106 ? 4.101 -1.989 11.275 1.00 85.81 106 ASP A C 1
ATOM 811 O O . ASP A 1 106 ? 3.934 -0.772 11.369 1.00 85.81 106 ASP A O 1
ATOM 815 N N . TYR A 1 107 ? 4.929 -2.660 12.075 1.00 79.88 107 TYR A N 1
ATOM 816 C CA . TYR A 1 107 ? 5.705 -2.038 13.149 1.00 79.88 107 TYR A CA 1
ATOM 817 C C . TYR A 1 107 ? 6.638 -0.926 12.640 1.00 79.88 107 TYR A C 1
ATOM 819 O O . TYR A 1 107 ? 6.752 0.124 13.269 1.00 79.88 107 TYR A O 1
ATOM 827 N N . HIS A 1 108 ? 7.248 -1.127 11.469 1.00 79.69 108 HIS A N 1
ATOM 828 C CA . HIS A 1 108 ? 8.188 -0.183 10.860 1.00 79.69 108 HIS A CA 1
ATOM 829 C C . HIS A 1 108 ? 7.509 0.878 9.976 1.00 79.69 108 HIS A C 1
ATOM 831 O O . HIS A 1 108 ? 8.199 1.683 9.357 1.00 79.69 108 HIS A O 1
ATOM 837 N N . ASN A 1 109 ? 6.171 0.905 9.918 1.00 80.69 109 ASN A N 1
ATOM 838 C CA . ASN A 1 109 ? 5.379 1.789 9.054 1.00 80.69 109 ASN A CA 1
ATOM 839 C C 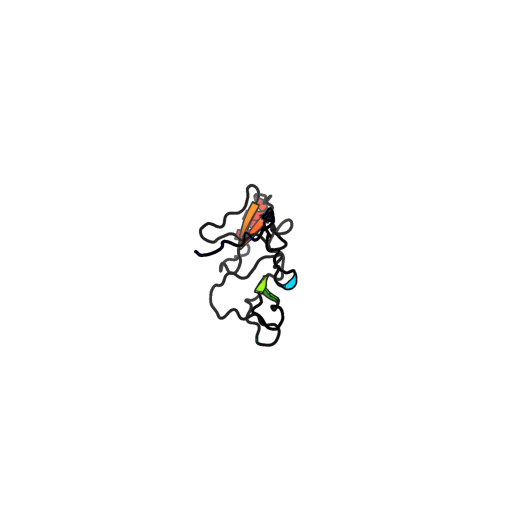. ASN A 1 109 ? 5.773 1.725 7.560 1.00 80.69 109 ASN A C 1
ATOM 841 O O . ASN A 1 109 ? 5.614 2.705 6.830 1.00 80.69 109 ASN A O 1
ATOM 845 N N . ASN A 1 110 ? 6.249 0.572 7.078 1.00 84.00 110 ASN A N 1
ATOM 846 C CA . ASN A 1 110 ? 6.461 0.323 5.654 1.00 84.00 110 ASN A CA 1
ATOM 847 C C . ASN A 1 110 ? 5.150 0.336 4.866 1.00 84.00 110 ASN A C 1
ATOM 849 O O . ASN A 1 110 ? 5.177 0.615 3.670 1.00 84.00 110 ASN A O 1
ATOM 853 N N . TYR A 1 111 ? 4.010 0.049 5.495 1.00 89.94 111 TYR A N 1
ATOM 854 C CA . TYR A 1 111 ? 2.693 0.278 4.911 1.00 89.94 111 TYR A CA 1
ATOM 855 C C . TYR A 1 111 ? 1.672 0.720 5.960 1.00 89.94 111 TYR A C 1
ATOM 857 O O . TYR A 1 111 ? 1.864 0.614 7.169 1.00 89.94 111 TYR A O 1
ATOM 865 N N . GLY A 1 112 ? 0.541 1.194 5.456 1.00 92.19 112 GLY A N 1
ATOM 866 C CA . GLY A 1 112 ? -0.620 1.558 6.249 1.00 92.19 112 GLY A CA 1
ATOM 867 C C . GLY A 1 112 ? -1.833 1.589 5.338 1.00 92.19 112 GLY A C 1
ATOM 868 O O . GLY A 1 112 ? -1.834 2.325 4.347 1.00 92.19 112 GLY A O 1
ATOM 869 N N . VAL A 1 113 ? -2.827 0.749 5.623 1.00 94.31 113 VAL A N 1
ATOM 870 C CA . VAL A 1 113 ? -4.062 0.662 4.838 1.00 94.31 113 VAL A CA 1
ATOM 871 C C . VAL A 1 113 ? -5.299 0.555 5.715 1.00 94.31 113 VAL A C 1
ATOM 873 O O . VAL A 1 113 ? -5.260 0.025 6.827 1.00 94.31 113 VAL A O 1
ATOM 876 N N . CYS A 1 114 ? -6.421 1.039 5.197 1.00 94.00 114 CYS A N 1
ATOM 877 C CA . CYS A 1 114 ? -7.699 0.948 5.883 1.00 94.00 114 CYS A CA 1
ATOM 878 C C . CYS A 1 114 ? -8.344 -0.418 5.670 1.00 94.00 114 CYS A C 1
ATOM 880 O O . CYS A 1 114 ? -8.691 -0.780 4.549 1.00 94.00 114 CYS A O 1
ATOM 882 N N . CYS A 1 115 ? -8.542 -1.155 6.756 1.00 93.94 115 CYS A N 1
ATOM 883 C CA . CYS A 1 115 ? -9.182 -2.463 6.766 1.00 93.94 115 CYS A CA 1
ATOM 884 C C . CYS A 1 115 ? -10.606 -2.382 7.332 1.00 93.94 115 CYS A C 1
ATOM 886 O O . CYS A 1 115 ? -10.849 -1.619 8.275 1.00 93.94 115 CYS A O 1
ATOM 888 N N . PRO A 1 116 ? -11.564 -3.158 6.797 1.00 92.06 116 PRO A N 1
ATOM 889 C CA . PRO A 1 116 ? -12.922 -3.194 7.321 1.00 92.06 116 PRO A CA 1
ATOM 890 C C . PRO A 1 116 ? -12.929 -3.764 8.742 1.00 92.06 116 PRO A C 1
ATOM 892 O O . PRO A 1 116 ? -12.272 -4.760 9.041 1.00 92.06 116 PRO A O 1
ATOM 895 N N . GLY A 1 117 ? -13.660 -3.106 9.640 1.00 76.44 117 GLY A N 1
ATOM 896 C CA . GLY A 1 117 ? -13.715 -3.486 11.042 1.00 76.44 117 GLY A CA 1
ATOM 897 C C . GLY A 1 117 ? -14.925 -4.349 11.377 1.00 76.44 117 GLY A C 1
ATOM 898 O O . GLY A 1 117 ? -16.053 -3.870 11.343 1.00 76.44 117 GLY A O 1
ATOM 899 N N . LYS A 1 118 ? -14.658 -5.565 11.858 1.00 56.44 118 LYS A N 1
ATOM 900 C CA . LYS A 1 118 ? -15.098 -6.000 13.195 1.00 56.44 118 LYS A CA 1
ATOM 901 C C . LYS A 1 118 ? -13.974 -6.833 13.817 1.00 56.44 118 LYS A C 1
ATOM 903 O O . LYS A 1 118 ? -14.040 -8.053 13.812 1.00 56.44 118 LYS A O 1
ATOM 908 N N . LEU A 1 119 ? -12.931 -6.172 14.328 1.00 55.44 119 LEU A N 1
ATOM 909 C CA . LEU A 1 119 ? -12.030 -6.833 15.274 1.00 55.44 119 LEU A CA 1
ATOM 910 C C . LEU A 1 119 ? -12.808 -7.002 16.577 1.00 55.44 119 LEU A C 1
ATOM 912 O O . LEU A 1 119 ? -13.170 -6.021 17.232 1.00 55.44 119 LEU A O 1
ATOM 916 N N . THR A 1 120 ? -13.114 -8.242 16.922 1.00 54.50 120 THR A N 1
ATOM 917 C CA . THR A 1 120 ? -13.633 -8.586 18.242 1.00 54.50 120 THR A CA 1
ATOM 918 C C . THR A 1 120 ? -12.514 -8.410 19.277 1.00 54.50 120 THR A C 1
ATOM 920 O O . THR A 1 120 ? -11.333 -8.314 18.936 1.00 54.50 120 THR A O 1
ATOM 923 N N . ASN A 1 121 ? -12.840 -8.373 20.573 1.00 53.88 121 ASN A N 1
ATOM 924 C CA . ASN A 1 121 ? -11.822 -8.269 21.633 1.00 53.88 121 ASN A CA 1
ATOM 925 C C . ASN A 1 121 ? -10.790 -9.424 21.617 1.00 53.88 121 ASN A C 1
ATOM 927 O O . ASN A 1 121 ? -9.720 -9.292 22.207 1.00 53.88 121 ASN A O 1
ATOM 931 N N . ILE A 1 122 ? -11.075 -10.521 20.909 1.00 57.62 122 ILE A N 1
ATOM 932 C CA . ILE A 1 122 ? -10.181 -11.671 20.719 1.00 57.62 122 ILE A CA 1
ATOM 933 C C . ILE A 1 122 ? -9.022 -11.314 19.770 1.00 57.62 122 ILE A C 1
ATOM 935 O O . ILE A 1 122 ? -7.874 -11.677 20.032 1.00 57.62 122 ILE A O 1
ATOM 939 N N . ASP A 1 123 ? -9.279 -10.509 18.737 1.00 53.44 123 ASP A N 1
ATOM 940 C CA . ASP A 1 123 ? -8.281 -10.162 17.717 1.00 53.44 123 ASP A CA 1
ATOM 941 C C . ASP A 1 123 ? -7.220 -9.180 18.243 1.00 53.44 123 ASP A C 1
ATOM 943 O O . ASP A 1 123 ? -6.061 -9.217 17.827 1.00 53.44 123 ASP A O 1
ATOM 947 N N . LYS A 1 124 ? -7.580 -8.349 19.233 1.00 49.75 124 LYS A N 1
ATOM 948 C CA . LYS A 1 124 ? -6.627 -7.499 19.973 1.00 49.75 124 LYS A CA 1
ATOM 949 C C . LYS A 1 124 ? -5.633 -8.324 20.788 1.00 49.75 124 LYS A C 1
ATOM 951 O O . LYS A 1 124 ? -4.472 -7.945 20.900 1.00 49.75 124 LYS A O 1
ATOM 956 N N . LYS A 1 125 ? -6.073 -9.461 21.339 1.00 45.88 125 LYS A N 1
ATOM 957 C CA . LYS A 1 125 ? -5.220 -10.346 22.139 1.00 45.88 125 LYS A CA 1
ATOM 958 C C . LYS A 1 125 ? -4.174 -11.034 21.260 1.00 45.88 125 LYS A C 1
ATOM 960 O O . LYS A 1 125 ? -3.039 -11.174 21.695 1.00 45.88 125 LYS A O 1
ATOM 965 N N . LEU A 1 126 ? -4.513 -11.357 20.005 1.00 50.38 126 LEU A N 1
ATOM 966 C CA . LEU A 1 126 ? -3.592 -11.964 19.035 1.00 50.38 126 LEU A CA 1
ATOM 967 C C . LEU A 1 126 ? -2.439 -11.030 18.608 1.00 50.38 126 LEU A C 1
ATOM 969 O O . LEU A 1 126 ? -1.365 -11.518 18.265 1.00 50.38 126 LEU A O 1
ATOM 973 N N . GLN A 1 127 ? -2.637 -9.705 18.659 1.00 50.97 127 GLN A N 1
ATOM 974 C CA . GLN A 1 127 ? -1.586 -8.713 18.373 1.00 50.97 127 GLN A CA 1
ATOM 975 C C . GLN A 1 127 ? -0.511 -8.644 19.468 1.00 50.97 127 GLN A C 1
ATOM 977 O O . GLN A 1 127 ? 0.607 -8.234 19.187 1.00 50.97 127 GLN A O 1
ATOM 982 N N . ILE A 1 128 ? -0.829 -9.062 20.696 1.00 50.41 128 ILE A N 1
ATOM 983 C CA . ILE A 1 128 ? 0.116 -9.064 21.823 1.00 50.41 128 ILE A CA 1
ATOM 984 C C . ILE A 1 128 ? 0.986 -10.333 21.811 1.00 50.41 128 ILE A C 1
ATOM 986 O O . ILE A 1 128 ? 2.100 -10.311 22.311 1.00 50.41 128 ILE A O 1
ATOM 990 N N . VAL A 1 129 ? 0.510 -11.431 21.210 1.00 44.22 129 VAL A N 1
ATOM 991 C CA . VAL A 1 129 ? 1.208 -12.738 21.208 1.00 44.22 129 VAL A CA 1
ATOM 992 C C . VAL A 1 129 ? 2.127 -12.954 20.000 1.00 44.22 129 VAL A C 1
ATOM 994 O O . VAL A 1 129 ? 2.813 -13.969 19.938 1.00 44.22 129 VAL A O 1
ATOM 997 N N . LYS A 1 130 ? 2.108 -12.050 19.012 1.00 46.66 130 LYS A N 1
ATOM 998 C CA . LYS A 1 130 ? 2.947 -12.121 17.798 1.00 46.66 130 LYS A CA 1
ATOM 999 C C . LYS A 1 130 ? 4.116 -11.118 17.798 1.00 46.66 130 LYS A C 1
ATOM 1001 O O . LYS A 1 130 ? 4.770 -10.995 16.763 1.00 46.66 130 LYS A O 1
ATOM 1006 N N . SER A 1 131 ? 4.342 -10.418 18.914 1.00 43.41 131 SER A N 1
ATOM 1007 C CA . SER A 1 131 ? 5.487 -9.523 19.152 1.00 43.41 131 SER A CA 1
ATOM 1008 C C . SER A 1 131 ? 6.550 -10.204 20.000 1.00 43.41 131 SER A C 1
ATOM 1010 O O . SER A 1 131 ? 6.155 -10.972 20.904 1.00 43.41 131 SER A O 1
#

Organism: Pinctada imbricata (NCBI:txid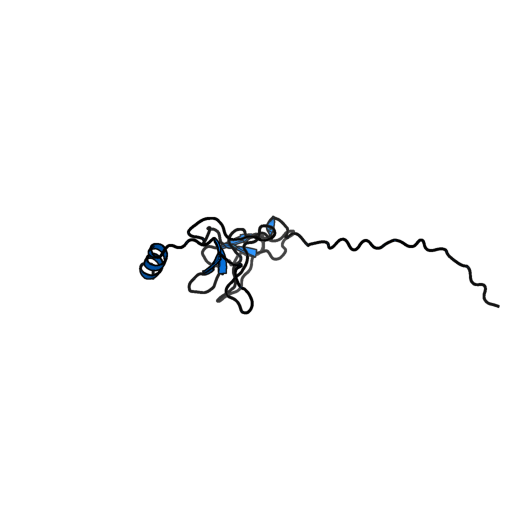66713)

Secondary structure (DSSP, 8-state):
---------------------PPPGGG--TT-B---SSS---EETTTEE-PPTTEEEEPPGGG---EEEESS---SSSPPPEETTEEPB-SSTT--PPTTEEEEE-TT-S-EEEEE----HHHHHHHHTT-

Foldseek 3Di:
DDDDDDDDDPPDPPPPPPPPPQPPPLQAAQQWFFDDDDDDQFAFPPPDGDADPQWDHSHDPPRDGHTTHRPDAQAPDDHFDDDSRHFQFADDDPRDADPQWDWRADPRRRGIGTYHDDPDPVNVVVVVVVD

Sequence (131 aa):
MINHLQSSFNTAVVVSSYYYPTTPEHLKCMYGRQRKAGDDVTCYQFHGQKCAKGFFCKGGPYDSEGTCCLVNNPCYVGKPVSTNGNAMSCGWVGEKCPKGTYCQRDYHNNYGVCCPGK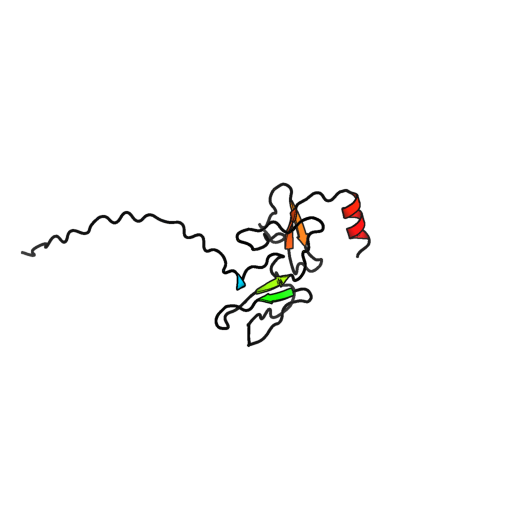LTNIDKKLQIVKS

Radius of gyration: 22.48 Å; chains: 1; bounding box: 36×67×63 Å

pLDDT: mean 74.2, std 18.86, range [33.53, 95.44]

InterPro domains:
  IPR028150 Lustrin, cysteine-rich repeated [PF14625] (74-116)